Protein AF-A0A7Z2RD12-F1 (afdb_monomer_lite)

Radius of gyration: 14.85 Å; chains: 1; bounding box: 30×45×31 Å

Secondary structure (DSSP, 8-state):
-EEEEEE----GGGGGTHHHHHHTTTS--GGG---EE-TTSPEEEEEEEEEEE-HHHH-TT-EEEEEEEEEES-HHHH-HHHHHHHHTTT--

Sequence (92 aa):
MGVAFGVFVPSPDYSSFQQQIRASTQRDQRHFNFAVHIVEGQQIRASGVSIADYSADCGPDAIEITVLGIEYPDYGEIFPEHVDAYRHQFDV

pLDDT: mean 92.88, std 4.05, range [66.75, 97.25]

Foldseek 3Di:
DDKDKDWDDDDPCCVVCVVVLQVQAVHDPVVVVDWDADPVGHTWDAPDKHKHDPCVPPNDRRIMIMTHHGDPDPPCVRCVVVVVCVVCVPPD

Structure (mmCIF, N/CA/C/O backbone):
data_AF-A0A7Z2RD12-F1
#
_entry.id   AF-A0A7Z2RD12-F1
#
loop_
_atom_site.group_PDB
_atom_site.id
_atom_site.type_symbol
_atom_site.label_atom_id
_atom_site.label_alt_id
_atom_site.label_comp_id
_atom_site.label_asym_id
_atom_site.label_entity_id
_atom_site.label_seq_id
_atom_site.pdbx_PDB_ins_code
_atom_site.Cartn_x
_atom_site.Cartn_y
_atom_site.Cartn_z
_atom_site.occupancy
_atom_site.B_iso_or_equiv
_atom_site.auth_seq_id
_atom_site.auth_comp_id
_atom_site.auth_asym_id
_atom_site.auth_atom_id
_atom_site.pdbx_PDB_model_num
ATOM 1 N N . MET A 1 1 ? -3.163 -6.044 16.052 1.00 77.19 1 MET A N 1
ATOM 2 C CA . MET A 1 1 ? -2.824 -5.060 15.005 1.00 77.19 1 MET A CA 1
ATOM 3 C C . MET A 1 1 ? -2.623 -5.826 13.713 1.00 77.19 1 MET A C 1
ATOM 5 O O . MET A 1 1 ? -1.759 -6.695 13.687 1.00 77.19 1 MET A O 1
ATOM 9 N N . GLY A 1 2 ? -3.482 -5.598 12.719 1.00 88.81 2 GLY A N 1
ATOM 10 C CA . GLY A 1 2 ? -3.463 -6.329 11.446 1.00 88.81 2 GLY A CA 1
ATOM 11 C C . GLY A 1 2 ? -2.525 -5.705 10.411 1.00 88.81 2 GLY A C 1
ATOM 12 O O . GLY A 1 2 ? -2.087 -4.566 10.571 1.00 88.81 2 GLY A O 1
ATOM 13 N N . VAL A 1 3 ? -2.220 -6.443 9.348 1.00 92.50 3 VAL A N 1
ATOM 14 C CA . VAL A 1 3 ? -1.473 -5.953 8.182 1.00 92.50 3 VAL A CA 1
ATOM 15 C C . VAL A 1 3 ? -2.189 -6.450 6.937 1.00 92.50 3 VAL A C 1
ATOM 17 O O . VAL A 1 3 ? -2.553 -7.620 6.883 1.00 92.50 3 VAL A O 1
ATOM 20 N N . ALA A 1 4 ? -2.374 -5.578 5.951 1.00 93.81 4 ALA A N 1
ATOM 21 C CA . ALA A 1 4 ? -2.898 -5.949 4.643 1.00 93.81 4 ALA A CA 1
ATOM 22 C C . ALA A 1 4 ? -1.967 -5.419 3.552 1.00 93.81 4 ALA A C 1
ATOM 24 O O . ALA A 1 4 ? -1.444 -4.309 3.662 1.00 93.81 4 ALA A O 1
ATOM 25 N N . PHE A 1 5 ? -1.763 -6.207 2.504 1.00 94.56 5 PHE A N 1
ATOM 26 C CA . PHE A 1 5 ? -1.015 -5.802 1.322 1.00 94.56 5 PHE A CA 1
ATOM 27 C C . PHE A 1 5 ? -1.603 -6.470 0.083 1.00 94.56 5 PHE A C 1
ATOM 29 O O . PHE A 1 5 ? -2.299 -7.481 0.185 1.00 94.56 5 PHE A O 1
ATOM 36 N N . GLY A 1 6 ? -1.341 -5.893 -1.083 1.00 94.19 6 GLY A N 1
ATOM 37 C CA . GLY A 1 6 ? -1.802 -6.452 -2.345 1.00 94.19 6 GLY A CA 1
ATOM 38 C C . GLY A 1 6 ? -1.586 -5.512 -3.518 1.00 94.19 6 GLY A C 1
ATOM 39 O O . GLY A 1 6 ? -1.050 -4.411 -3.370 1.00 94.19 6 GLY A O 1
ATOM 40 N N . VAL A 1 7 ? -2.032 -5.958 -4.690 1.00 95.31 7 VAL A N 1
ATOM 41 C CA . VAL A 1 7 ? -1.939 -5.181 -5.928 1.00 95.31 7 VAL A CA 1
ATOM 42 C C . VAL A 1 7 ? -2.728 -3.883 -5.779 1.00 95.31 7 VAL A C 1
ATOM 44 O O . VAL A 1 7 ? -3.913 -3.887 -5.444 1.00 95.31 7 VAL A O 1
ATOM 47 N N . PHE A 1 8 ? -2.064 -2.764 -6.047 1.00 95.38 8 PHE A N 1
ATOM 48 C CA . PHE A 1 8 ? -2.695 -1.460 -6.117 1.00 95.38 8 PHE A CA 1
ATOM 49 C C . PHE A 1 8 ? -3.151 -1.201 -7.550 1.00 95.38 8 PHE A C 1
ATOM 51 O O . PHE A 1 8 ? -2.335 -1.155 -8.467 1.00 95.38 8 PHE A O 1
ATOM 58 N N . VAL A 1 9 ? -4.455 -1.001 -7.736 1.00 94.12 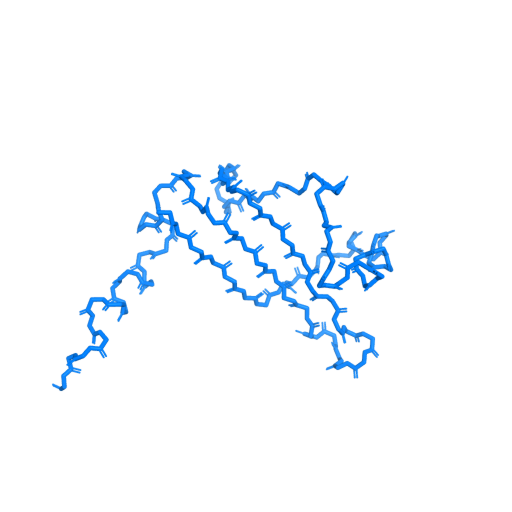9 VAL A N 1
ATOM 59 C CA . VAL A 1 9 ? -5.033 -0.635 -9.033 1.00 94.12 9 VAL A CA 1
ATOM 60 C C . VAL A 1 9 ? -5.177 0.891 -9.080 1.00 94.12 9 VAL A C 1
ATOM 62 O O . VAL A 1 9 ? -6.090 1.431 -8.448 1.00 94.12 9 VAL A O 1
ATOM 65 N N . PRO A 1 10 ? -4.279 1.618 -9.772 1.00 93.75 10 PRO A N 1
ATOM 66 C CA . PRO A 1 10 ? -4.285 3.074 -9.761 1.00 93.75 10 PRO A CA 1
ATOM 67 C C . PRO A 1 10 ? -5.476 3.641 -10.539 1.00 93.75 10 PRO A C 1
ATOM 69 O O . PRO A 1 10 ? -5.796 3.194 -11.641 1.00 93.75 10 PRO A O 1
ATOM 72 N N . SER A 1 11 ? -6.092 4.697 -10.005 1.00 93.94 11 SER A N 1
ATOM 73 C CA . SER A 1 11 ? -6.969 5.555 -10.806 1.00 93.94 11 SER A CA 1
ATOM 74 C C . SER A 1 11 ? -6.135 6.402 -11.784 1.00 93.94 11 SER A C 1
ATOM 76 O O . SER A 1 11 ? -4.930 6.574 -11.578 1.00 93.94 11 SER A O 1
ATOM 78 N N . PRO A 1 12 ? -6.745 6.999 -12.826 1.00 94.44 12 PRO A N 1
ATOM 79 C CA . PRO A 1 12 ? -6.032 7.904 -13.732 1.00 94.44 12 PRO A CA 1
ATOM 80 C C . PRO A 1 12 ? -5.301 9.055 -13.019 1.00 94.44 12 PRO A C 1
ATOM 82 O O . PRO A 1 12 ? -4.220 9.465 -13.449 1.00 94.44 12 PRO A O 1
ATOM 85 N N . ASP A 1 13 ? -5.842 9.530 -11.894 1.00 94.44 13 ASP A N 1
ATOM 86 C CA . ASP A 1 13 ? -5.287 10.644 -11.115 1.00 94.44 13 ASP A CA 1
ATOM 87 C C . ASP A 1 13 ? -3.957 10.303 -10.432 1.00 94.44 13 ASP A C 1
ATOM 89 O O . ASP A 1 13 ? -3.151 11.197 -10.166 1.00 94.44 13 ASP A O 1
ATOM 93 N N . TYR A 1 14 ? -3.679 9.015 -10.204 1.00 94.75 14 TYR A N 1
ATOM 94 C CA . TYR A 1 14 ? -2.420 8.551 -9.618 1.00 94.75 14 TYR A CA 1
ATOM 95 C C . TYR A 1 14 ? -1.196 8.998 -10.434 1.00 94.75 14 TYR A C 1
ATOM 97 O O . TYR A 1 14 ? -0.144 9.304 -9.871 1.00 94.75 14 TYR A O 1
ATOM 105 N N . SER A 1 15 ? -1.349 9.136 -11.756 1.00 93.06 15 SER A N 1
ATOM 106 C CA . SER A 1 15 ? -0.293 9.609 -12.663 1.00 93.06 15 SER A CA 1
ATOM 107 C C . SER A 1 15 ? 0.309 10.965 -12.259 1.00 93.06 15 SER A C 1
ATOM 109 O O . SER A 1 15 ? 1.488 11.211 -12.516 1.00 93.06 15 SER A O 1
ATOM 111 N N . SER A 1 16 ? -0.457 11.819 -11.568 1.00 94.38 16 SER A N 1
ATOM 112 C CA . SER A 1 16 ? -0.018 13.154 -11.13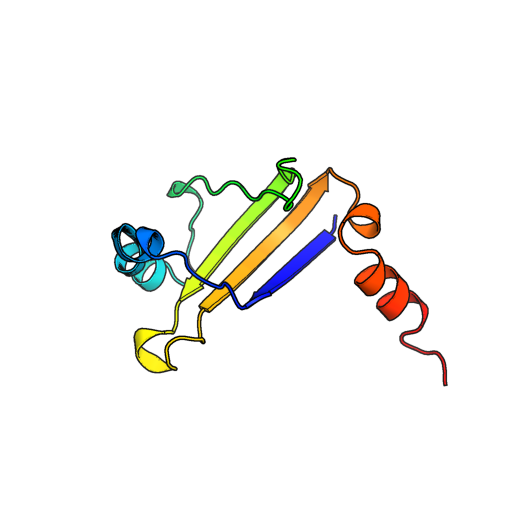7 1.00 94.38 16 SER A CA 1
ATOM 113 C C . SER A 1 16 ? 1.068 13.138 -10.050 1.00 94.38 16 SER A C 1
ATOM 115 O O . SER A 1 16 ? 1.872 14.068 -9.972 1.00 94.38 16 SER A O 1
ATOM 117 N N . PHE A 1 17 ? 1.148 12.074 -9.244 1.00 92.69 17 PHE A N 1
ATOM 118 C CA . PHE A 1 17 ? 2.165 11.904 -8.196 1.00 92.69 17 PHE A CA 1
ATOM 119 C C . PHE A 1 17 ? 2.947 10.588 -8.309 1.00 92.69 17 PHE A C 1
ATOM 121 O O . PHE A 1 17 ? 3.882 10.365 -7.540 1.00 92.69 17 PHE A O 1
ATOM 128 N N . GLN A 1 18 ? 2.658 9.762 -9.318 1.00 95.12 18 GLN A N 1
ATOM 129 C CA . GLN A 1 18 ? 3.305 8.473 -9.562 1.00 95.12 18 GLN A CA 1
ATOM 130 C C . GLN A 1 18 ? 4.840 8.539 -9.545 1.00 95.12 18 GLN A C 1
ATOM 132 O O . GLN A 1 18 ? 5.496 7.694 -8.940 1.00 95.12 18 GLN A O 1
ATOM 137 N N . GLN A 1 19 ? 5.445 9.560 -10.163 1.00 95.19 19 GLN A N 1
ATOM 138 C CA . GLN A 1 19 ? 6.906 9.710 -10.155 1.00 95.19 19 GLN A CA 1
ATOM 139 C C . GLN A 1 19 ? 7.475 9.911 -8.741 1.00 95.19 19 GLN A C 1
ATOM 141 O O . GLN A 1 19 ? 8.547 9.392 -8.433 1.00 95.19 19 GLN A O 1
ATOM 146 N N . GLN A 1 20 ? 6.755 10.622 -7.869 1.00 95.81 20 GLN A N 1
ATOM 147 C CA . GLN A 1 20 ? 7.164 10.843 -6.479 1.00 95.81 20 GLN A CA 1
ATOM 148 C C . GLN A 1 20 ? 7.050 9.548 -5.662 1.00 95.81 20 GLN A C 1
ATOM 150 O O . GLN A 1 20 ? 7.927 9.251 -4.849 1.00 95.81 20 GLN A O 1
ATOM 155 N N . ILE A 1 21 ? 6.020 8.736 -5.925 1.00 96.12 21 ILE A N 1
ATOM 156 C CA . ILE A 1 21 ? 5.863 7.403 -5.322 1.00 96.12 21 ILE A CA 1
ATOM 157 C C . ILE A 1 21 ? 7.000 6.472 -5.742 1.00 96.12 21 ILE A C 1
ATOM 159 O O . ILE A 1 21 ? 7.654 5.868 -4.894 1.00 96.12 21 ILE A O 1
ATOM 163 N N . ARG A 1 22 ? 7.321 6.410 -7.039 1.00 96.00 22 ARG A N 1
ATOM 164 C CA . ARG A 1 22 ? 8.456 5.615 -7.539 1.00 96.00 22 ARG A CA 1
ATOM 165 C C . ARG A 1 22 ? 9.773 6.042 -6.888 1.00 96.00 22 ARG A C 1
ATOM 167 O O . ARG A 1 22 ? 10.512 5.207 -6.375 1.00 96.00 22 ARG A O 1
ATOM 174 N N . ALA A 1 23 ? 10.034 7.348 -6.810 1.00 95.38 23 ALA A N 1
ATOM 175 C CA . ALA A 1 23 ? 11.240 7.887 -6.173 1.00 95.38 23 ALA A CA 1
ATOM 176 C C . ALA A 1 23 ? 11.333 7.592 -4.659 1.00 95.38 23 ALA A C 1
ATOM 178 O O . ALA A 1 23 ? 12.428 7.606 -4.090 1.00 95.38 23 ALA A O 1
ATOM 179 N N . SER A 1 24 ? 10.200 7.326 -4.006 1.00 95.31 24 SER A N 1
ATOM 180 C CA . SER A 1 24 ? 10.096 7.015 -2.576 1.00 95.31 24 SER A CA 1
ATOM 181 C C . SER A 1 24 ? 9.734 5.552 -2.295 1.00 95.31 24 SER A C 1
ATOM 183 O O . SER A 1 24 ? 9.442 5.197 -1.152 1.00 95.31 24 SER A O 1
ATOM 185 N N . THR A 1 25 ? 9.780 4.680 -3.305 1.00 93.38 25 THR A N 1
ATOM 186 C CA . THR A 1 25 ? 9.527 3.245 -3.136 1.00 93.38 25 THR A CA 1
ATOM 187 C C . THR A 1 25 ? 10.541 2.651 -2.156 1.00 93.38 25 THR A C 1
ATOM 189 O O . THR A 1 25 ? 11.737 2.938 -2.234 1.00 93.38 25 THR A O 1
ATOM 192 N N . GLN A 1 26 ? 10.047 1.872 -1.186 1.00 87.06 26 GLN A N 1
ATOM 193 C CA . GLN A 1 26 ? 10.817 1.330 -0.050 1.00 87.06 26 GLN A CA 1
ATOM 194 C C . GLN A 1 26 ? 11.508 2.385 0.839 1.00 87.06 26 GLN A C 1
ATOM 196 O O . GLN A 1 26 ? 12.446 2.074 1.575 1.00 87.06 26 GLN A O 1
ATOM 201 N N . ARG A 1 27 ? 11.053 3.641 0.796 1.00 92.00 27 ARG A N 1
ATOM 202 C CA . ARG A 1 27 ? 11.514 4.726 1.673 1.00 92.00 27 ARG A CA 1
ATOM 203 C C . ARG A 1 27 ? 10.358 5.261 2.512 1.00 92.00 27 ARG A C 1
ATOM 205 O O . ARG A 1 27 ? 9.216 4.837 2.377 1.00 92.00 27 ARG A O 1
ATOM 212 N N . ASP A 1 28 ? 10.668 6.203 3.398 1.00 90.06 28 ASP A N 1
ATOM 213 C CA . ASP A 1 28 ? 9.660 6.871 4.217 1.00 90.06 28 ASP A CA 1
ATOM 214 C C . ASP A 1 28 ? 8.682 7.689 3.355 1.00 90.06 28 ASP A C 1
ATOM 216 O O . ASP A 1 28 ? 9.064 8.653 2.687 1.00 90.06 28 ASP A O 1
ATOM 220 N N . GLN A 1 29 ? 7.406 7.307 3.408 1.00 94.50 29 GLN A N 1
ATOM 221 C CA . GLN A 1 29 ? 6.305 7.921 2.665 1.00 94.50 29 GLN A CA 1
ATOM 222 C C . GLN A 1 29 ? 5.331 8.703 3.564 1.00 94.50 29 GLN A C 1
ATOM 224 O O . GLN A 1 29 ? 4.294 9.165 3.091 1.00 94.50 29 GLN A O 1
ATOM 229 N N . ARG A 1 30 ? 5.657 8.932 4.848 1.00 90.94 30 ARG A N 1
ATOM 230 C CA . ARG A 1 30 ? 4.760 9.629 5.798 1.00 90.94 30 ARG A CA 1
ATOM 231 C C . ARG A 1 30 ? 4.321 11.021 5.335 1.00 90.94 30 ARG A C 1
ATOM 233 O O . ARG A 1 30 ? 3.227 11.458 5.670 1.00 90.94 30 ARG A O 1
ATOM 240 N N . HIS A 1 31 ? 5.143 11.703 4.541 1.00 91.88 31 HIS A N 1
ATOM 241 C CA . HIS A 1 31 ? 4.846 13.036 4.014 1.00 91.88 31 HIS A CA 1
ATOM 242 C C . HIS A 1 31 ? 3.662 13.073 3.029 1.00 91.88 31 HIS A C 1
ATOM 244 O O . HIS A 1 31 ? 3.077 14.140 2.850 1.00 91.88 31 HIS A O 1
ATOM 250 N N . PHE A 1 32 ? 3.275 11.941 2.428 1.00 92.50 32 PHE A N 1
ATOM 251 C CA . PHE A 1 32 ? 2.097 11.871 1.558 1.00 92.50 32 PHE A CA 1
ATOM 252 C C . PHE A 1 32 ? 0.770 11.885 2.326 1.00 92.50 32 PHE A C 1
ATOM 254 O O . PHE A 1 32 ? -0.259 12.177 1.727 1.00 92.50 32 PHE A O 1
ATOM 261 N N . ASN A 1 33 ? 0.780 11.605 3.638 1.00 92.94 33 ASN A N 1
ATOM 262 C CA . ASN A 1 33 ? -0.420 11.563 4.482 1.00 92.94 33 ASN A CA 1
ATOM 263 C C . ASN A 1 33 ? -1.555 10.709 3.883 1.00 92.94 33 ASN A C 1
ATOM 265 O O . ASN A 1 33 ? -2.705 11.145 3.830 1.00 92.94 33 ASN A O 1
ATOM 269 N N . PHE A 1 34 ? -1.233 9.504 3.401 1.00 94.62 34 PHE A N 1
ATOM 270 C CA . PHE A 1 34 ? -2.236 8.617 2.818 1.00 94.62 34 PHE A CA 1
ATOM 271 C C . PHE A 1 34 ? -3.366 8.310 3.802 1.00 94.62 34 PHE A C 1
ATOM 273 O O . PHE A 1 34 ? -3.136 8.028 4.979 1.00 94.62 34 PHE A O 1
ATOM 280 N N . ALA A 1 35 ? -4.583 8.289 3.272 1.00 94.50 35 ALA A N 1
ATOM 281 C CA . ALA A 1 35 ? -5.753 7.748 3.937 1.00 94.50 35 ALA A CA 1
ATOM 282 C C . ALA A 1 35 ? -6.228 6.520 3.158 1.00 94.50 35 ALA A C 1
ATOM 284 O O . ALA A 1 35 ? -6.256 6.526 1.928 1.00 94.50 35 ALA A O 1
ATOM 285 N N . VAL A 1 36 ? -6.595 5.466 3.880 1.00 94.81 36 VAL A N 1
ATOM 286 C CA . VAL A 1 36 ? -7.152 4.244 3.297 1.00 94.81 36 VAL A CA 1
ATOM 287 C C . VAL A 1 36 ? -8.599 4.153 3.731 1.00 94.81 36 VAL A C 1
ATOM 289 O O . VAL A 1 36 ? -8.904 4.340 4.906 1.00 94.81 36 VAL A O 1
ATOM 292 N N . HIS A 1 37 ? -9.481 3.870 2.784 1.00 95.00 37 HIS A N 1
ATOM 293 C CA . HIS A 1 37 ? -10.907 3.726 3.029 1.00 95.00 37 HIS A CA 1
ATOM 294 C C . HIS A 1 37 ? -11.367 2.363 2.530 1.00 95.00 37 HIS A C 1
ATOM 296 O O . HIS A 1 37 ? -10.904 1.897 1.488 1.00 95.00 37 HIS A O 1
ATOM 302 N N . ILE A 1 38 ? -12.293 1.742 3.257 1.00 91.44 38 ILE A N 1
ATOM 303 C CA . ILE A 1 38 ? -13.077 0.636 2.704 1.00 91.44 38 ILE A CA 1
ATOM 304 C C . ILE A 1 38 ? -14.071 1.187 1.674 1.00 91.44 38 ILE A C 1
ATOM 306 O O . ILE A 1 38 ? -14.370 2.383 1.666 1.00 91.44 38 ILE A O 1
ATOM 310 N N . VAL A 1 39 ? -14.617 0.315 0.825 1.00 87.00 39 VAL A N 1
ATOM 311 C CA . VAL A 1 39 ? -15.559 0.696 -0.248 1.00 87.00 39 VAL A CA 1
ATOM 312 C C . VAL A 1 39 ? -16.781 1.457 0.289 1.00 87.00 39 VAL A C 1
ATOM 314 O O . VAL A 1 39 ? -17.276 2.370 -0.364 1.00 87.00 39 VAL A O 1
ATOM 317 N N . GLU A 1 40 ? -17.221 1.149 1.509 1.00 82.75 40 GLU A N 1
ATOM 318 C CA . GLU A 1 40 ? -18.335 1.820 2.197 1.00 82.75 40 GLU A CA 1
ATOM 319 C C . GLU A 1 40 ? -17.986 3.232 2.720 1.00 82.75 40 GLU A C 1
ATOM 321 O O . GLU A 1 40 ? -18.815 3.903 3.331 1.00 82.75 40 GLU A O 1
ATOM 326 N N . GLY A 1 41 ? -16.759 3.707 2.480 1.00 86.56 41 GLY A N 1
ATOM 327 C CA . GLY A 1 41 ? -16.287 5.058 2.796 1.00 86.56 41 GLY A CA 1
ATOM 328 C C . GLY A 1 41 ? -15.641 5.207 4.176 1.00 86.56 41 GLY A C 1
ATOM 329 O O . GLY A 1 41 ? -15.007 6.232 4.449 1.00 86.56 41 GLY A O 1
ATOM 330 N N . GLN A 1 42 ? -15.737 4.197 5.043 1.00 93.25 42 GLN A N 1
ATOM 331 C CA . GLN A 1 42 ? -15.111 4.237 6.363 1.00 93.25 42 GLN A CA 1
ATOM 332 C C . GLN A 1 42 ? -13.581 4.218 6.251 1.00 93.25 42 GLN A C 1
ATOM 334 O O . GLN A 1 42 ? -12.992 3.374 5.576 1.00 93.25 42 GLN A O 1
ATOM 339 N N . GLN A 1 43 ? -12.928 5.163 6.928 1.00 95.00 43 GLN A N 1
ATOM 340 C CA . GLN A 1 43 ? -11.472 5.245 6.949 1.00 95.00 43 GLN A CA 1
ATOM 341 C C . GLN A 1 43 ? -10.879 4.174 7.871 1.00 95.00 43 GLN A C 1
ATOM 343 O O . GLN A 1 43 ? -11.304 4.023 9.018 1.00 95.00 43 GLN A O 1
ATOM 348 N N . ILE A 1 44 ? -9.847 3.491 7.386 1.00 94.75 44 ILE A N 1
ATOM 349 C CA . ILE A 1 44 ? -9.010 2.594 8.174 1.00 94.75 44 ILE A CA 1
ATOM 350 C C . ILE A 1 44 ? -8.012 3.435 8.975 1.00 94.75 44 ILE A C 1
ATOM 352 O O . ILE A 1 44 ? -7.221 4.201 8.417 1.00 94.75 44 ILE A O 1
ATOM 356 N N . ARG A 1 45 ? -8.020 3.269 10.298 1.00 95.06 45 ARG A N 1
ATOM 357 C CA . ARG A 1 45 ? -6.949 3.733 11.178 1.00 95.06 45 ARG A CA 1
ATOM 358 C C . ARG A 1 45 ? -5.826 2.702 11.153 1.00 95.06 45 ARG A C 1
ATOM 360 O O . ARG A 1 45 ? -6.009 1.570 11.600 1.00 95.06 45 ARG A O 1
ATOM 367 N N . ALA A 1 46 ? -4.675 3.117 10.643 1.00 95.06 46 ALA A N 1
ATOM 368 C CA . ALA A 1 46 ? -3.478 2.298 10.548 1.00 95.06 46 ALA A CA 1
ATOM 369 C C . ALA A 1 46 ? -2.242 3.090 10.990 1.00 95.06 46 ALA A C 1
ATOM 371 O O . ALA A 1 46 ? -2.213 4.317 10.879 1.00 95.06 46 ALA A O 1
ATOM 372 N N . SER A 1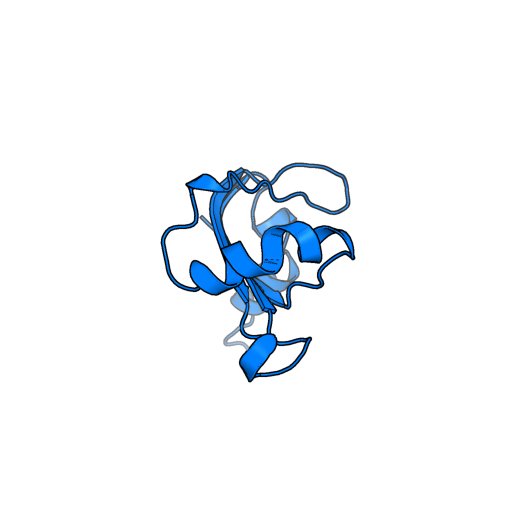 47 ? -1.212 2.391 11.460 1.00 93.56 47 SER A N 1
ATOM 373 C CA . SER A 1 47 ? 0.063 3.007 11.840 1.00 93.56 47 SER A CA 1
ATOM 374 C C . SER A 1 47 ? 0.871 3.506 10.637 1.00 93.56 47 SER A C 1
ATOM 376 O O . SER A 1 47 ? 1.686 4.418 10.779 1.00 93.56 47 SER A O 1
ATOM 378 N N . GLY A 1 48 ? 0.675 2.920 9.453 1.00 93.44 48 GLY A N 1
ATOM 379 C CA . GLY A 1 48 ? 1.378 3.341 8.246 1.00 93.44 48 GLY A CA 1
ATOM 380 C C . GLY A 1 48 ? 0.763 2.799 6.965 1.00 93.44 48 GLY A C 1
ATOM 381 O O . GLY A 1 48 ? 0.129 1.748 6.954 1.00 93.44 48 GLY A O 1
ATOM 382 N N . VAL A 1 49 ? 0.978 3.532 5.879 1.00 95.62 49 VAL A N 1
ATOM 383 C CA . VAL A 1 49 ? 0.564 3.162 4.526 1.00 95.62 49 VAL A CA 1
ATOM 384 C C . VAL A 1 49 ? 1.716 3.501 3.592 1.00 95.62 49 VAL A C 1
ATOM 386 O O . VAL A 1 49 ? 2.312 4.573 3.716 1.00 95.62 49 VAL A O 1
ATOM 389 N N . SER A 1 50 ? 2.033 2.605 2.667 1.00 96.19 50 SER A N 1
ATOM 390 C CA . SER A 1 50 ? 3.033 2.853 1.631 1.00 96.19 50 SER A CA 1
ATOM 391 C C . SER A 1 50 ? 2.637 2.201 0.319 1.00 96.19 50 SER A C 1
ATOM 393 O O . SER A 1 50 ? 2.008 1.143 0.315 1.00 96.19 50 SER A O 1
ATOM 395 N N . ILE A 1 51 ? 3.065 2.810 -0.783 1.00 96.88 51 ILE A N 1
ATOM 396 C CA . ILE A 1 51 ? 2.911 2.273 -2.132 1.00 96.88 51 ILE A CA 1
ATOM 397 C C . ILE A 1 51 ? 4.305 1.998 -2.697 1.00 96.88 51 ILE A C 1
ATOM 399 O O . ILE A 1 51 ? 5.174 2.873 -2.690 1.00 96.88 51 ILE A O 1
ATOM 403 N N . ALA A 1 52 ? 4.528 0.782 -3.181 1.00 96.69 52 ALA A N 1
ATOM 404 C CA . ALA A 1 52 ? 5.717 0.411 -3.929 1.00 96.69 52 ALA A CA 1
ATOM 405 C C . ALA A 1 52 ? 5.352 0.340 -5.413 1.00 96.69 52 ALA A C 1
ATOM 407 O O . ALA A 1 52 ? 4.542 -0.493 -5.810 1.00 96.69 52 ALA A O 1
ATOM 408 N N . ASP A 1 53 ? 5.921 1.229 -6.224 1.00 97.25 53 ASP A N 1
ATOM 409 C CA . ASP A 1 53 ? 5.621 1.314 -7.653 1.00 97.25 53 ASP A CA 1
ATOM 410 C C . ASP A 1 53 ? 6.856 0.917 -8.461 1.00 97.25 53 ASP A C 1
ATOM 412 O O . ASP A 1 53 ? 7.808 1.684 -8.602 1.00 97.25 53 ASP A O 1
ATOM 416 N N . TYR A 1 54 ? 6.815 -0.295 -9.006 1.00 96.38 54 TYR A N 1
ATOM 417 C CA . TYR A 1 54 ? 7.822 -0.846 -9.909 1.00 96.38 54 TYR A CA 1
ATOM 418 C C . TYR A 1 54 ? 7.337 -0.850 -11.357 1.00 96.38 54 TYR A C 1
ATOM 420 O O . TYR A 1 54 ? 7.926 -1.510 -12.210 1.00 96.38 54 TYR A O 1
ATOM 428 N N . SER A 1 55 ? 6.264 -0.120 -11.671 1.00 95.06 55 SER A N 1
ATOM 429 C CA . SER A 1 55 ? 5.599 -0.266 -12.965 1.00 95.06 55 SER A CA 1
ATOM 430 C C . SER A 1 55 ? 6.417 0.228 -14.157 1.00 95.06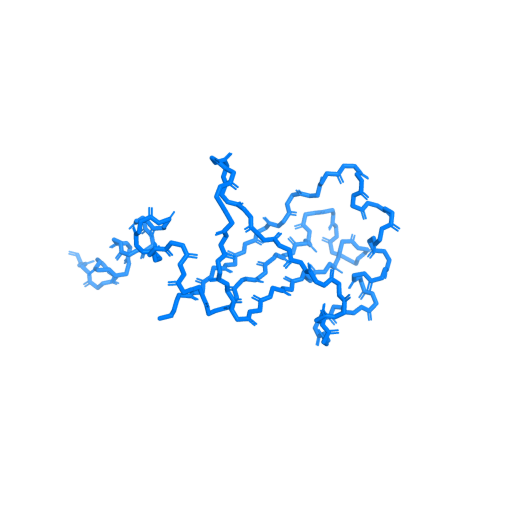 55 SER A C 1
ATOM 432 O O . SER A 1 55 ? 6.158 -0.167 -15.293 1.00 95.06 55 SER A O 1
ATOM 434 N N . ALA A 1 56 ? 7.438 1.052 -13.903 1.00 93.81 56 ALA A N 1
ATOM 435 C CA . ALA A 1 56 ? 8.417 1.448 -14.911 1.00 93.81 56 ALA A CA 1
ATOM 436 C C . ALA A 1 56 ? 9.326 0.288 -15.352 1.00 93.81 56 ALA A C 1
ATOM 438 O O . ALA A 1 56 ? 9.687 0.219 -16.524 1.00 93.81 56 ALA A O 1
ATOM 439 N N . ASP A 1 57 ? 9.670 -0.609 -14.425 1.00 94.69 57 ASP A N 1
ATOM 440 C CA . ASP A 1 57 ? 10.678 -1.653 -14.630 1.00 94.69 57 ASP A CA 1
ATOM 441 C C . ASP A 1 57 ? 10.044 -3.039 -14.837 1.00 94.69 57 ASP A C 1
ATOM 443 O O . ASP A 1 57 ? 10.571 -3.866 -15.579 1.00 94.69 57 ASP A O 1
ATOM 447 N N . CYS A 1 58 ? 8.891 -3.284 -14.206 1.00 94.50 58 CYS A N 1
ATOM 448 C CA . CYS A 1 58 ? 8.253 -4.598 -14.100 1.00 94.50 58 CYS A CA 1
ATOM 449 C C . CYS A 1 58 ? 6.852 -4.673 -14.742 1.00 94.50 58 CYS A C 1
ATOM 451 O O . CYS A 1 58 ? 6.202 -5.713 -14.663 1.00 94.50 58 CYS A O 1
ATOM 453 N N . GLY A 1 59 ? 6.388 -3.604 -15.401 1.00 92.75 59 GLY A N 1
ATOM 454 C CA . GLY A 1 59 ? 5.091 -3.555 -16.089 1.00 92.75 59 GLY A CA 1
ATOM 455 C C . GLY A 1 59 ? 3.951 -2.948 -15.257 1.00 92.75 59 GLY A C 1
ATOM 456 O O . GLY A 1 59 ? 4.089 -2.758 -14.054 1.00 92.75 59 GLY A O 1
ATOM 457 N N . PRO A 1 60 ? 2.808 -2.618 -15.883 1.00 90.06 60 PRO A N 1
ATOM 458 C CA . PRO A 1 60 ? 1.777 -1.756 -15.290 1.00 90.06 60 PRO A CA 1
ATOM 459 C C . PRO A 1 60 ? 1.175 -2.282 -13.980 1.00 90.06 60 PRO A C 1
ATOM 461 O O . PRO A 1 60 ? 0.813 -1.476 -13.128 1.00 90.06 60 PRO A O 1
ATOM 464 N N . ASP A 1 61 ? 1.127 -3.603 -13.798 1.00 91.19 61 ASP A N 1
ATOM 465 C CA . ASP A 1 61 ? 0.537 -4.246 -12.617 1.00 91.19 61 ASP A CA 1
ATOM 466 C C . ASP A 1 61 ? 1.529 -4.397 -11.451 1.00 91.19 61 ASP A C 1
ATOM 468 O O . ASP A 1 61 ? 1.169 -4.872 -10.375 1.00 91.19 61 ASP A O 1
ATOM 472 N N . ALA A 1 62 ? 2.790 -3.991 -11.635 1.00 96.12 62 ALA A N 1
ATOM 473 C CA . ALA A 1 62 ? 3.827 -4.069 -10.612 1.00 96.12 62 ALA A CA 1
ATOM 474 C C . ALA A 1 62 ? 3.750 -2.885 -9.631 1.00 96.12 62 ALA A C 1
ATOM 476 O O . ALA A 1 62 ? 4.727 -2.158 -9.430 1.00 96.12 62 ALA A O 1
ATOM 477 N N . ILE A 1 63 ? 2.571 -2.672 -9.045 1.00 97.00 63 ILE A N 1
ATOM 478 C CA . ILE A 1 63 ? 2.328 -1.668 -8.009 1.00 97.00 63 ILE A CA 1
ATOM 479 C C . ILE A 1 63 ? 1.650 -2.354 -6.825 1.00 97.00 63 ILE A C 1
ATOM 481 O O . ILE A 1 63 ? 0.615 -2.998 -6.976 1.00 97.00 63 ILE A O 1
ATOM 485 N N .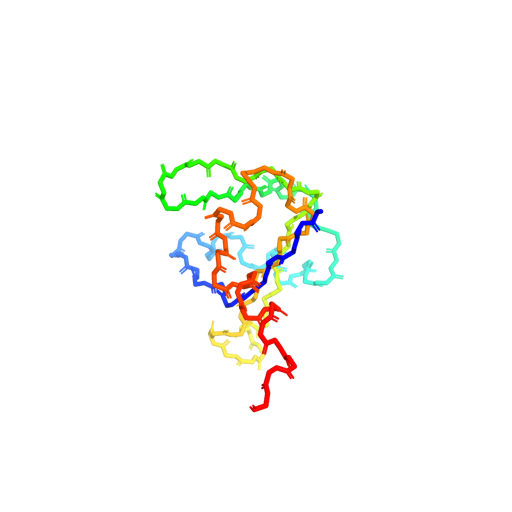 GLU A 1 64 ? 2.229 -2.209 -5.641 1.00 96.81 64 GLU A N 1
ATOM 486 C CA . GLU A 1 64 ? 1.744 -2.825 -4.408 1.00 96.81 64 GLU A CA 1
ATOM 487 C C . GLU A 1 64 ? 1.424 -1.750 -3.372 1.00 96.81 64 GLU A C 1
ATOM 489 O O . GLU A 1 64 ? 2.168 -0.782 -3.209 1.00 96.81 64 GLU A O 1
ATOM 494 N N . ILE A 1 65 ? 0.326 -1.933 -2.644 1.00 95.81 65 ILE A N 1
ATOM 495 C CA . ILE A 1 65 ? 0.006 -1.158 -1.447 1.00 95.81 65 ILE A CA 1
ATOM 496 C C . ILE A 1 65 ? 0.241 -2.019 -0.212 1.00 95.81 65 ILE A C 1
ATOM 498 O O . ILE A 1 65 ? -0.092 -3.200 -0.188 1.00 95.81 65 ILE A O 1
ATOM 502 N N . THR A 1 66 ? 0.787 -1.412 0.836 1.00 95.94 66 THR A N 1
ATOM 503 C CA . THR A 1 66 ? 0.903 -2.016 2.164 1.00 95.94 66 THR A CA 1
ATOM 504 C C . THR A 1 66 ? 0.262 -1.100 3.197 1.00 95.94 66 THR A C 1
ATOM 506 O O . THR A 1 66 ? 0.547 0.097 3.237 1.00 95.94 66 THR A O 1
ATOM 509 N N . VAL A 1 67 ? -0.574 -1.675 4.059 1.00 95.38 67 VAL A N 1
ATOM 510 C CA . VAL A 1 67 ? -1.211 -1.017 5.202 1.00 95.38 67 VAL A CA 1
ATOM 511 C C . VAL A 1 67 ? -0.755 -1.729 6.472 1.00 95.38 67 VAL A C 1
ATOM 513 O O . VAL A 1 67 ? -1.085 -2.892 6.712 1.00 95.38 67 VAL A O 1
ATOM 516 N N . LEU A 1 68 ? 0.036 -1.030 7.280 1.00 93.94 68 LEU A N 1
ATOM 517 C CA . LEU A 1 68 ? 0.682 -1.553 8.478 1.00 93.94 68 LEU A CA 1
ATOM 518 C C . LEU A 1 68 ? -0.069 -1.128 9.735 1.00 93.94 68 LEU A C 1
ATOM 520 O O . LEU A 1 68 ? -0.360 0.053 9.925 1.00 93.94 68 LEU A O 1
ATOM 524 N N . GLY A 1 69 ? -0.296 -2.080 10.637 1.00 94.44 69 GLY A N 1
ATOM 525 C CA . GLY A 1 69 ? -0.838 -1.795 11.961 1.00 94.44 69 GLY A CA 1
ATOM 526 C C . GLY A 1 69 ? -2.277 -1.302 11.901 1.00 94.44 69 GLY A C 1
ATOM 527 O O . GLY A 1 69 ? -2.577 -0.246 12.439 1.00 94.44 69 GLY A O 1
ATOM 528 N N . ILE A 1 70 ? -3.155 -2.044 11.22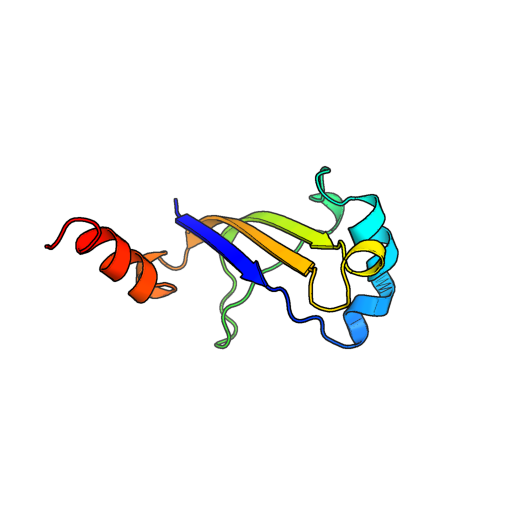7 1.00 95.00 70 ILE A N 1
ATOM 529 C CA . ILE A 1 70 ? -4.594 -1.771 11.198 1.00 95.00 70 ILE A CA 1
ATOM 530 C C . ILE A 1 70 ? -5.142 -1.916 12.623 1.00 95.00 70 ILE A C 1
ATOM 532 O O . ILE A 1 70 ? -5.038 -2.988 13.236 1.00 95.00 70 ILE A O 1
ATOM 536 N N . GLU A 1 71 ? -5.667 -0.808 13.143 1.00 93.31 71 GLU A N 1
ATOM 537 C CA . GLU A 1 71 ? -6.213 -0.655 14.494 1.00 93.31 71 GLU A CA 1
ATOM 538 C C . GLU A 1 71 ? -7.743 -0.664 14.501 1.00 93.31 71 GLU A C 1
ATOM 540 O O . GLU A 1 71 ? -8.342 -1.230 15.412 1.00 93.31 71 GLU A O 1
ATOM 545 N N . TYR A 1 72 ? -8.368 -0.002 13.523 1.00 91.56 72 TYR A N 1
ATOM 546 C CA . TYR A 1 72 ? -9.822 0.122 13.412 1.00 91.56 72 TYR A CA 1
ATOM 547 C C . TYR A 1 72 ? -10.236 0.406 11.953 1.00 91.56 72 TYR A C 1
ATOM 549 O O . TYR A 1 72 ? -9.545 1.195 11.303 1.00 91.56 72 TYR A O 1
ATOM 557 N N . PRO A 1 73 ? -11.366 -0.114 11.438 1.00 91.75 73 PRO A N 1
ATOM 558 C CA . PRO A 1 73 ? -12.228 -1.155 12.023 1.00 91.75 73 PRO A CA 1
ATOM 559 C C . PRO A 1 73 ? -11.481 -2.447 12.364 1.00 91.75 73 PRO A C 1
ATOM 561 O O . PRO A 1 73 ? -10.297 -2.577 12.038 1.00 91.75 73 PRO A O 1
ATOM 564 N N . ASP A 1 74 ? -12.134 -3.368 13.077 1.00 91.44 74 ASP A N 1
ATOM 565 C CA . ASP A 1 74 ? -11.467 -4.609 13.470 1.00 91.44 74 ASP A CA 1
ATOM 566 C C . ASP A 1 74 ? -10.982 -5.361 12.225 1.00 91.44 74 ASP A C 1
ATOM 568 O O . ASP A 1 74 ? -11.688 -5.484 11.225 1.00 91.44 74 ASP A O 1
ATOM 572 N N . TYR A 1 75 ? -9.747 -5.859 12.269 1.00 91.88 75 TYR A N 1
ATOM 573 C CA . TYR A 1 75 ? -9.144 -6.494 11.101 1.00 91.88 75 TYR A CA 1
ATOM 574 C C . TYR A 1 75 ? -9.957 -7.704 10.617 1.00 91.88 75 TYR A C 1
ATOM 576 O O . TYR A 1 75 ? -10.046 -7.924 9.413 1.00 91.88 75 TYR A O 1
ATOM 584 N N . GLY A 1 76 ? -10.570 -8.468 11.527 1.00 90.88 76 GLY A N 1
ATOM 585 C CA . GLY A 1 76 ? -11.411 -9.607 11.171 1.00 90.88 76 GLY A CA 1
ATOM 586 C C . GLY A 1 76 ? -12.774 -9.220 10.605 1.00 90.88 76 GLY A C 1
ATOM 587 O O . GLY A 1 76 ? -13.372 -10.027 9.902 1.00 90.88 76 GLY A O 1
ATOM 588 N N . GLU A 1 77 ? -13.247 -7.998 10.854 1.00 90.88 77 GLU A N 1
ATOM 589 C CA . GLU A 1 77 ? -14.445 -7.458 10.199 1.00 90.88 77 GLU A CA 1
ATOM 590 C C . GLU A 1 77 ? -14.150 -7.062 8.749 1.00 90.88 77 GLU A C 1
ATOM 592 O O . GLU A 1 77 ? -14.962 -7.318 7.865 1.00 90.88 77 GLU A O 1
ATOM 597 N N . ILE A 1 78 ? -12.979 -6.467 8.493 1.00 91.50 78 ILE A N 1
ATOM 598 C CA . ILE A 1 78 ? -12.590 -6.000 7.150 1.00 91.50 78 ILE A CA 1
ATOM 599 C C . ILE A 1 78 ? -12.058 -7.151 6.285 1.00 91.50 78 ILE A C 1
ATOM 601 O O . ILE A 1 78 ? -12.286 -7.179 5.078 1.00 91.50 78 ILE A O 1
ATOM 605 N N . PHE A 1 79 ? -11.342 -8.099 6.893 1.00 91.38 79 PHE A N 1
ATOM 606 C CA . PHE A 1 79 ? -10.688 -9.216 6.210 1.00 91.38 79 PHE A CA 1
ATOM 607 C C . PHE A 1 79 ? -11.068 -10.568 6.841 1.00 91.38 79 PHE A C 1
ATOM 609 O O . PHE A 1 79 ? -10.186 -11.301 7.308 1.00 91.38 79 PHE A O 1
ATOM 616 N N . PRO A 1 80 ? -12.365 -10.936 6.866 1.00 92.19 80 PRO A N 1
ATOM 617 C CA . PRO A 1 80 ? -12.821 -12.177 7.497 1.00 92.19 80 PRO A CA 1
ATOM 618 C C . PRO A 1 80 ? -12.173 -13.412 6.860 1.00 92.19 80 PRO A C 1
ATOM 620 O O . PRO A 1 80 ? -11.726 -14.317 7.561 1.00 92.19 80 PRO A O 1
ATOM 623 N N . GLU A 1 81 ? -12.003 -13.393 5.538 1.00 92.19 81 GLU A N 1
ATOM 624 C CA . GLU A 1 81 ? -11.371 -14.462 4.760 1.00 92.19 81 GLU A CA 1
ATOM 625 C C . GLU A 1 81 ? -9.907 -14.690 5.161 1.00 92.19 81 GLU A C 1
ATOM 627 O O . GLU A 1 81 ? -9.448 -15.828 5.205 1.00 92.19 81 GLU A O 1
ATOM 632 N N . HIS A 1 82 ? -9.169 -13.627 5.509 1.00 91.06 82 HIS A N 1
ATOM 633 C CA . HIS A 1 82 ? -7.788 -13.752 5.984 1.00 91.06 82 HIS A CA 1
ATOM 634 C C . HIS A 1 82 ? -7.736 -14.415 7.362 1.00 91.06 82 HIS A C 1
ATOM 636 O O . HIS A 1 82 ? -6.856 -15.236 7.629 1.00 91.06 82 HIS A O 1
ATOM 642 N N . VAL A 1 83 ? -8.676 -14.064 8.244 1.00 90.75 83 VAL A N 1
ATOM 643 C CA . VAL A 1 83 ? -8.780 -14.669 9.576 1.00 90.75 83 VAL A CA 1
ATOM 644 C C . VAL A 1 83 ? -9.163 -16.140 9.464 1.00 90.75 83 VAL A C 1
ATOM 646 O O . VAL A 1 83 ? -8.569 -16.977 10.145 1.00 90.75 83 VAL A O 1
ATOM 649 N N . ASP A 1 84 ? -10.105 -16.474 8.588 1.00 93.44 84 ASP A N 1
ATOM 650 C CA . ASP A 1 84 ? -10.524 -17.854 8.376 1.00 93.44 84 ASP A CA 1
ATOM 651 C C . ASP A 1 84 ? -9.426 -18.686 7.711 1.00 93.44 84 ASP A C 1
ATOM 653 O O . ASP A 1 84 ? -9.138 -19.783 8.190 1.00 93.44 84 ASP A O 1
ATOM 657 N N . ALA A 1 85 ? -8.730 -18.162 6.700 1.00 91.50 85 ALA A N 1
ATOM 658 C CA . ALA A 1 85 ? -7.570 -18.830 6.111 1.00 91.50 85 ALA A CA 1
ATOM 659 C C . ALA A 1 85 ? -6.476 -19.100 7.158 1.00 91.50 85 ALA A C 1
ATOM 661 O O . ALA A 1 85 ? -5.901 -20.185 7.189 1.00 91.50 85 ALA A O 1
ATOM 662 N N . TYR A 1 86 ? -6.224 -18.149 8.064 1.00 90.19 86 TYR A N 1
ATOM 663 C CA . TYR A 1 86 ? -5.277 -18.343 9.161 1.00 90.19 86 TYR A CA 1
ATOM 664 C C . TYR A 1 86 ? -5.737 -19.422 10.153 1.00 90.19 86 TYR A C 1
ATOM 666 O O . TYR A 1 86 ? -4.922 -20.224 10.613 1.00 90.19 86 TYR A O 1
ATOM 674 N N . ARG A 1 87 ? -7.032 -19.476 10.488 1.00 92.06 87 ARG A N 1
ATOM 675 C CA . ARG A 1 87 ? -7.586 -20.506 11.386 1.00 92.06 87 ARG A CA 1
ATOM 676 C C . ARG A 1 87 ? -7.423 -21.914 10.820 1.00 92.06 87 ARG A C 1
ATOM 678 O O . ARG A 1 87 ? -7.054 -22.805 11.575 1.00 92.06 87 ARG A O 1
ATOM 685 N N . HIS A 1 88 ? -7.636 -22.079 9.517 1.00 93.81 88 HIS A N 1
ATOM 686 C CA . HIS A 1 88 ? -7.569 -23.374 8.833 1.00 93.81 88 HIS A CA 1
ATOM 687 C C . HIS A 1 88 ? -6.188 -23.662 8.219 1.00 93.81 88 HIS A C 1
ATOM 689 O O . HIS A 1 88 ? -6.033 -24.618 7.466 1.00 93.81 88 HIS A O 1
ATOM 695 N N . GLN A 1 89 ? -5.159 -22.855 8.517 1.00 93.25 89 GLN A N 1
ATOM 696 C CA . GLN A 1 89 ? -3.859 -22.934 7.829 1.00 93.25 89 GLN A CA 1
ATOM 697 C C . GLN A 1 89 ? -3.132 -24.283 8.006 1.00 93.25 89 GLN A C 1
ATOM 699 O O . GLN A 1 89 ? -2.188 -24.572 7.273 1.00 93.25 89 GLN A O 1
ATOM 704 N N . PHE A 1 90 ? -3.538 -25.081 8.997 1.00 93.00 90 PHE A N 1
ATOM 705 C CA . PHE A 1 90 ? -2.963 -26.391 9.313 1.00 93.00 90 PHE A CA 1
ATOM 706 C C . PHE A 1 90 ? -3.978 -27.534 9.227 1.00 93.00 90 PHE A C 1
ATOM 708 O O . PHE A 1 90 ? -3.646 -28.656 9.613 1.00 93.00 90 PHE A O 1
ATOM 715 N N . ASP A 1 91 ? -5.193 -27.265 8.753 1.00 90.81 91 ASP A N 1
ATOM 716 C CA . ASP A 1 91 ? -6.184 -28.317 8.562 1.00 90.81 91 ASP A CA 1
ATOM 717 C C . ASP A 1 91 ? -5.778 -29.152 7.336 1.00 90.81 91 ASP A C 1
ATOM 719 O O . ASP A 1 91 ? -5.486 -28.610 6.267 1.00 90.81 91 ASP A O 1
ATOM 723 N N . VAL A 1 92 ? -5.679 -30.472 7.535 1.00 66.75 92 VAL A N 1
ATOM 724 C CA . VAL A 1 92 ? -5.222 -31.467 6.545 1.00 66.75 92 VAL A CA 1
ATOM 725 C C . VAL A 1 92 ? -6.410 -32.146 5.883 1.00 66.75 92 VAL A C 1
ATOM 727 O O . VAL A 1 92 ? -7.322 -32.568 6.631 1.00 66.75 92 VAL A O 1
#